Protein AF-A0A965BZ27-F1 (afdb_monomer_lite)

Structure (mmCIF, N/CA/C/O backbone):
data_AF-A0A965BZ27-F1
#
_entry.id   AF-A0A965BZ27-F1
#
loop_
_atom_site.group_PDB
_atom_site.id
_atom_site.type_symbol
_atom_site.label_atom_id
_atom_site.label_alt_id
_atom_site.label_comp_id
_atom_site.label_asym_id
_atom_site.label_entity_id
_atom_site.label_seq_id
_atom_site.pdbx_PDB_ins_code
_atom_site.Cartn_x
_atom_site.Cartn_y
_atom_site.Cartn_z
_atom_site.occupancy
_atom_site.B_iso_or_equiv
_atom_site.auth_seq_id
_atom_site.auth_comp_id
_atom_site.auth_asym_id
_atom_site.auth_atom_id
_atom_site.pdbx_PDB_model_num
ATOM 1 N N . MET A 1 1 ? 39.947 16.117 38.048 1.00 47.25 1 MET A N 1
ATOM 2 C CA . MET A 1 1 ? 40.265 14.700 38.347 1.00 47.25 1 MET A CA 1
ATOM 3 C C . MET A 1 1 ? 40.239 13.875 37.065 1.00 47.25 1 MET A C 1
ATOM 5 O O . MET A 1 1 ? 39.193 13.762 36.440 1.00 47.25 1 MET A O 1
ATOM 9 N N . ARG A 1 2 ? 41.393 13.345 36.641 1.00 55.22 2 ARG A N 1
ATOM 10 C CA . ARG A 1 2 ? 41.559 12.578 35.395 1.00 55.22 2 ARG A CA 1
ATOM 11 C C . ARG A 1 2 ? 41.317 11.095 35.692 1.00 55.22 2 ARG A C 1
ATOM 13 O O . ARG A 1 2 ? 42.149 10.446 36.318 1.00 55.22 2 ARG A O 1
ATOM 20 N N . TRP A 1 3 ? 40.153 10.579 35.313 1.00 55.44 3 TRP A N 1
ATOM 21 C CA . TRP A 1 3 ? 39.796 9.175 35.529 1.00 55.44 3 TRP A CA 1
ATOM 22 C C . TRP A 1 3 ? 40.662 8.262 34.649 1.00 55.44 3 TRP A C 1
ATOM 24 O O . TRP A 1 3 ? 40.873 8.550 33.472 1.00 55.44 3 TRP A O 1
ATOM 34 N N . ASN A 1 4 ? 41.191 7.167 35.209 1.00 74.81 4 ASN A N 1
ATOM 35 C CA . ASN A 1 4 ? 42.038 6.250 34.443 1.00 74.81 4 ASN A CA 1
ATOM 36 C C . ASN A 1 4 ? 41.208 5.354 33.498 1.00 74.81 4 ASN A C 1
ATOM 38 O O . ASN A 1 4 ? 40.025 5.090 33.717 1.00 74.81 4 ASN A O 1
ATOM 42 N N . CYS A 1 5 ? 41.870 4.817 32.472 1.00 61.00 5 CYS A N 1
ATOM 43 C CA . CYS A 1 5 ? 41.274 3.966 31.436 1.00 61.00 5 CYS A CA 1
ATOM 44 C C . CYS A 1 5 ? 40.574 2.696 31.990 1.00 61.00 5 CYS A C 1
ATOM 46 O O . CYS A 1 5 ? 39.606 2.205 31.413 1.00 61.00 5 CYS A O 1
ATOM 48 N N . ARG A 1 6 ? 41.012 2.159 33.141 1.00 62.69 6 ARG A N 1
ATOM 49 C CA . ARG A 1 6 ? 40.349 1.027 33.824 1.00 62.69 6 ARG A CA 1
ATOM 50 C C . ARG A 1 6 ? 39.062 1.448 34.533 1.00 62.69 6 ARG A C 1
ATOM 52 O O . ARG A 1 6 ? 38.108 0.675 34.542 1.00 62.69 6 ARG A O 1
ATOM 59 N N . ALA A 1 7 ? 39.026 2.650 35.100 1.00 66.69 7 ALA A N 1
ATOM 60 C CA . ALA A 1 7 ? 37.828 3.220 35.698 1.00 66.69 7 ALA A CA 1
ATOM 61 C C . ALA A 1 7 ? 36.786 3.552 34.615 1.00 66.69 7 ALA A C 1
ATOM 63 O O . ALA A 1 7 ? 35.609 3.261 34.802 1.00 66.69 7 ALA A O 1
ATOM 64 N N . TRP A 1 8 ? 37.238 4.005 33.438 1.00 59.31 8 TRP A N 1
ATOM 65 C CA . TRP A 1 8 ? 36.403 4.131 32.238 1.00 59.31 8 TRP A CA 1
ATOM 66 C C . TRP A 1 8 ? 35.851 2.768 31.778 1.00 59.31 8 TRP A C 1
ATOM 68 O O . TRP A 1 8 ? 34.641 2.616 31.661 1.00 59.31 8 TRP A O 1
ATOM 78 N N . ARG A 1 9 ? 36.689 1.723 31.650 1.00 63.75 9 ARG A N 1
ATOM 79 C CA . ARG A 1 9 ? 36.235 0.358 31.290 1.00 63.75 9 ARG A CA 1
ATOM 80 C C . ARG A 1 9 ? 35.230 -0.255 32.279 1.00 63.75 9 ARG A C 1
ATOM 82 O O . ARG A 1 9 ? 34.293 -0.922 31.850 1.00 63.75 9 ARG A O 1
ATOM 89 N N . LYS A 1 10 ? 35.396 -0.052 33.593 1.00 64.88 10 LYS A N 1
ATOM 90 C CA . LYS A 1 10 ? 34.427 -0.525 34.607 1.00 64.88 10 LYS A CA 1
ATOM 91 C C . LYS A 1 10 ? 33.110 0.255 34.563 1.00 64.88 10 LYS A C 1
ATOM 93 O O . LYS A 1 10 ? 32.058 -0.356 34.728 1.00 64.88 10 LYS A O 1
ATOM 98 N N . ALA A 1 11 ? 33.164 1.568 34.335 1.00 62.34 11 ALA A N 1
ATOM 99 C CA . ALA A 1 11 ? 31.970 2.395 34.170 1.00 62.34 11 ALA A CA 1
ATOM 100 C C . ALA A 1 11 ? 31.199 2.034 32.886 1.00 62.34 11 ALA A C 1
ATOM 102 O O . ALA A 1 11 ? 29.979 1.909 32.930 1.00 62.34 11 ALA A O 1
ATOM 103 N N . HIS A 1 12 ? 31.901 1.749 31.783 1.00 58.41 12 HIS A N 1
ATOM 104 C CA . HIS A 1 12 ? 31.301 1.271 30.528 1.00 58.41 12 HIS A CA 1
ATOM 105 C C . HIS A 1 12 ? 30.658 -0.116 30.660 1.00 58.41 12 HIS A C 1
ATOM 107 O O . HIS A 1 12 ? 29.517 -0.293 30.247 1.00 58.41 12 HIS A O 1
ATOM 113 N N . ARG A 1 13 ? 31.293 -1.067 31.361 1.00 59.19 13 ARG A N 1
ATOM 114 C CA . ARG A 1 13 ? 30.691 -2.390 31.640 1.00 59.19 13 ARG A CA 1
ATOM 115 C C . ARG A 1 13 ? 29.405 -2.312 32.482 1.00 59.19 13 ARG A C 1
ATOM 117 O O . ARG A 1 13 ? 28.585 -3.228 32.471 1.00 59.19 13 ARG A O 1
ATOM 124 N N . ARG A 1 14 ? 29.223 -1.232 33.249 1.00 55.50 14 ARG A N 1
ATOM 125 C CA . ARG A 1 14 ? 27.988 -0.963 34.003 1.00 55.50 14 ARG A CA 1
ATOM 126 C C . ARG A 1 14 ? 26.884 -0.368 33.117 1.00 55.50 14 ARG A C 1
ATOM 128 O O . ARG A 1 14 ? 25.718 -0.575 33.430 1.00 55.50 14 ARG A O 1
ATOM 135 N N . TYR A 1 15 ? 27.241 0.304 32.021 1.00 53.78 15 TYR A N 1
ATOM 136 C CA . TYR A 1 15 ? 26.299 0.851 31.038 1.00 53.78 15 TYR A CA 1
ATOM 137 C C . TYR A 1 15 ? 25.829 -0.192 30.004 1.00 53.78 15 TYR A C 1
ATOM 139 O O . TYR A 1 15 ? 24.709 -0.107 29.520 1.00 53.78 15 TYR A O 1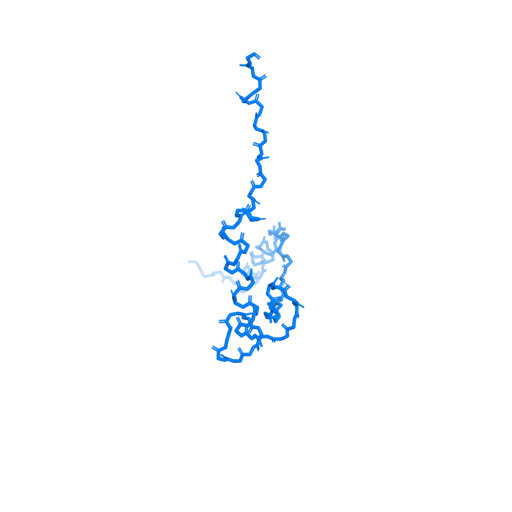
ATOM 147 N N . GLU A 1 16 ? 26.596 -1.264 29.765 1.00 55.12 16 GLU A N 1
ATOM 148 C CA . GLU A 1 16 ? 26.172 -2.442 28.970 1.00 55.12 16 GLU A CA 1
ATOM 149 C C . GLU A 1 16 ? 25.050 -3.277 29.626 1.00 55.12 16 GLU A C 1
ATOM 151 O O . GLU A 1 16 ? 24.673 -4.335 29.124 1.00 55.12 16 GLU A O 1
ATOM 156 N N . ARG A 1 17 ? 24.502 -2.836 30.767 1.00 59.75 17 ARG A N 1
ATOM 157 C CA . ARG A 1 17 ? 23.405 -3.518 31.464 1.00 59.75 17 ARG A CA 1
ATOM 158 C C . ARG A 1 17 ? 22.163 -2.640 31.618 1.00 59.75 17 ARG A C 1
ATOM 160 O O . ARG A 1 17 ? 21.530 -2.649 32.667 1.00 59.75 17 ARG A O 1
ATOM 167 N N . CYS A 1 18 ? 21.769 -1.958 30.549 1.00 45.84 18 CYS A N 1
ATOM 168 C CA . CYS A 1 18 ? 20.347 -1.840 30.241 1.00 45.84 18 CYS A CA 1
ATOM 169 C C . CYS A 1 18 ? 19.972 -3.044 29.366 1.00 45.84 18 CYS A C 1
ATOM 171 O O . CYS A 1 18 ? 20.370 -3.124 28.209 1.00 45.84 18 CYS A O 1
ATOM 173 N N . ARG A 1 19 ? 19.219 -4.002 29.922 1.00 60.16 19 ARG A N 1
ATOM 174 C CA . ARG A 1 19 ? 18.433 -4.954 29.122 1.00 60.16 19 ARG A CA 1
ATOM 175 C C . ARG A 1 19 ? 17.374 -4.135 28.384 1.00 60.16 19 ARG A C 1
ATOM 177 O O . ARG A 1 19 ? 16.282 -3.937 28.901 1.00 60.16 19 ARG A O 1
ATOM 184 N N . VAL A 1 20 ? 17.716 -3.631 27.210 1.00 52.31 20 VAL A N 1
ATOM 185 C CA . VAL A 1 20 ? 16.731 -3.191 26.228 1.00 52.31 20 VAL A CA 1
ATOM 186 C C . VAL A 1 20 ? 16.589 -4.367 25.286 1.00 52.31 20 VAL A C 1
ATOM 188 O O . VAL A 1 20 ? 17.531 -4.751 24.599 1.00 52.31 20 VAL A O 1
ATOM 191 N N . THR A 1 21 ? 15.441 -5.021 25.333 1.00 52.25 21 THR A N 1
ATOM 192 C CA . THR A 1 21 ? 15.023 -5.984 24.321 1.00 52.25 21 THR A CA 1
ATOM 193 C C . THR A 1 21 ? 14.757 -5.231 23.019 1.00 52.25 21 THR A C 1
ATOM 195 O O . THR A 1 21 ? 13.609 -5.088 22.617 1.00 52.25 21 THR A O 1
ATOM 198 N N . ASP A 1 22 ? 15.798 -4.706 22.380 1.00 54.34 22 ASP A N 1
ATOM 199 C CA . ASP A 1 22 ? 15.711 -4.203 21.016 1.00 54.34 22 ASP A CA 1
ATOM 200 C C . ASP A 1 22 ? 16.308 -5.277 20.112 1.00 54.34 22 ASP A C 1
ATOM 202 O O . ASP A 1 22 ? 17.518 -5.464 19.993 1.00 54.34 22 ASP A O 1
ATOM 206 N N . THR A 1 23 ? 15.419 -6.109 19.578 1.00 56.78 23 THR A N 1
ATOM 207 C CA . THR A 1 23 ? 15.764 -6.963 18.449 1.00 56.78 23 THR A CA 1
ATOM 208 C C . THR A 1 23 ? 16.030 -6.023 17.288 1.00 56.78 23 THR A C 1
ATOM 210 O O . THR A 1 23 ? 15.072 -5.500 16.724 1.00 56.78 23 THR A O 1
ATOM 213 N N . GLU A 1 24 ? 17.301 -5.823 16.937 1.00 60.25 24 GLU A N 1
ATOM 214 C CA . GLU A 1 24 ? 17.711 -5.091 15.740 1.00 60.25 24 GLU A CA 1
ATOM 215 C C . GLU A 1 24 ? 17.077 -5.738 14.497 1.00 60.25 24 GLU A C 1
ATOM 217 O O . GLU A 1 24 ? 17.593 -6.671 13.873 1.00 60.25 24 GLU A O 1
ATOM 222 N N . LYS A 1 25 ? 15.866 -5.291 14.171 1.00 57.31 25 LYS A N 1
ATOM 223 C CA . LYS A 1 25 ? 15.052 -5.843 13.099 1.00 57.31 25 LYS A CA 1
ATOM 224 C C . LYS A 1 25 ? 15.574 -5.244 11.804 1.00 57.31 25 LYS A C 1
ATOM 226 O O . LYS A 1 25 ? 15.206 -4.133 11.436 1.00 57.31 25 LYS A O 1
ATOM 231 N N . GLN A 1 26 ? 16.444 -5.989 11.120 1.00 63.53 26 GLN A N 1
ATOM 232 C CA . GLN A 1 26 ? 16.968 -5.608 9.806 1.00 63.53 26 GLN A CA 1
ATOM 233 C C . GLN A 1 26 ? 15.846 -5.078 8.892 1.00 63.53 26 GLN A C 1
ATOM 235 O O . GLN A 1 26 ? 14.753 -5.666 8.867 1.00 63.53 26 GLN A O 1
ATOM 240 N N . PRO A 1 27 ? 16.096 -4.017 8.100 1.00 66.69 27 PRO A N 1
ATOM 241 C CA . PRO A 1 27 ? 15.079 -3.453 7.227 1.00 66.69 27 PRO A CA 1
ATOM 242 C C . PRO A 1 27 ? 14.683 -4.492 6.175 1.00 66.69 27 PRO A C 1
ATOM 244 O O . PRO A 1 27 ? 15.454 -4.856 5.283 1.00 66.69 27 PRO A O 1
ATOM 247 N N . ARG A 1 28 ? 13.458 -5.011 6.288 1.00 78.00 28 ARG A N 1
ATOM 248 C CA . ARG A 1 28 ? 12.885 -5.914 5.287 1.00 78.00 28 ARG A CA 1
ATOM 249 C C . ARG A 1 28 ? 12.782 -5.148 3.967 1.00 78.00 28 ARG A C 1
ATOM 251 O O . ARG A 1 28 ? 12.248 -4.041 3.941 1.00 78.00 28 ARG A O 1
ATOM 258 N N . ARG A 1 29 ? 13.260 -5.742 2.866 1.00 79.00 29 ARG A N 1
ATOM 259 C CA . ARG A 1 29 ? 13.070 -5.169 1.522 1.00 79.00 29 ARG A CA 1
ATOM 260 C C . ARG A 1 29 ? 11.570 -4.910 1.297 1.0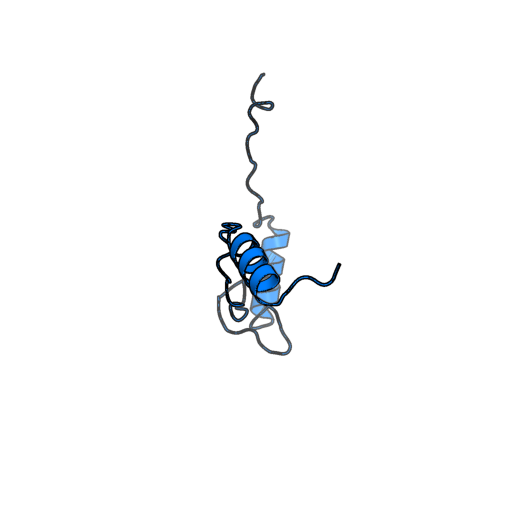0 79.00 29 ARG A C 1
ATOM 262 O O . ARG A 1 29 ? 10.784 -5.828 1.551 1.00 79.00 29 ARG A O 1
ATOM 269 N N . PRO A 1 30 ? 11.172 -3.712 0.830 1.00 86.81 30 PRO A N 1
ATOM 270 C CA . PRO A 1 30 ? 9.764 -3.380 0.668 1.00 86.81 30 PRO A CA 1
ATOM 271 C C . PRO A 1 30 ? 9.128 -4.305 -0.372 1.00 86.81 30 PRO A C 1
ATOM 273 O O . PRO A 1 30 ? 9.718 -4.583 -1.418 1.00 86.81 30 PRO A O 1
ATOM 276 N N . ARG A 1 31 ? 7.932 -4.806 -0.063 1.00 95.19 31 ARG A N 1
ATOM 277 C CA . ARG A 1 31 ? 7.105 -5.626 -0.955 1.00 95.19 31 ARG A CA 1
ATOM 278 C C . ARG A 1 31 ? 5.818 -4.876 -1.268 1.00 95.19 31 ARG A C 1
ATOM 280 O O . ARG A 1 31 ? 5.381 -4.055 -0.469 1.00 95.19 31 ARG A O 1
ATOM 287 N N . CYS A 1 32 ? 5.208 -5.173 -2.411 1.00 96.62 32 CYS A N 1
ATOM 288 C CA . CYS A 1 32 ? 3.919 -4.601 -2.774 1.00 96.62 32 CYS A CA 1
ATOM 289 C C . CYS A 1 32 ? 2.864 -4.976 -1.712 1.00 96.62 32 CYS A C 1
ATOM 291 O O . CYS A 1 32 ? 2.668 -6.171 -1.482 1.00 96.62 32 CYS A O 1
ATOM 293 N N . PRO A 1 33 ? 2.150 -4.008 -1.111 1.00 94.69 33 PRO A N 1
ATOM 294 C CA . PRO A 1 33 ? 1.182 -4.285 -0.042 1.00 94.69 33 PRO A CA 1
ATOM 295 C C . PRO A 1 33 ? -0.063 -5.036 -0.539 1.00 94.69 33 PRO A C 1
ATOM 297 O O . PRO A 1 33 ? -0.758 -5.681 0.237 1.00 94.69 33 PRO A O 1
ATOM 300 N N . VAL A 1 34 ? -0.328 -5.000 -1.848 1.00 96.69 34 VAL A N 1
ATOM 301 C CA . VAL A 1 34 ? -1.505 -5.641 -2.450 1.00 96.69 34 VAL A CA 1
ATOM 302 C C . VAL A 1 34 ? -1.254 -7.106 -2.810 1.00 96.69 34 VAL A C 1
ATOM 304 O O . VAL A 1 34 ? -2.158 -7.923 -2.670 1.00 96.69 34 VAL A O 1
ATOM 307 N N . CYS A 1 35 ? -0.054 -7.451 -3.293 1.00 96.50 35 CYS A N 1
ATOM 308 C CA . CYS A 1 35 ? 0.233 -8.793 -3.828 1.00 96.50 35 CYS A CA 1
ATOM 309 C C . CYS A 1 35 ? 1.584 -9.403 -3.415 1.00 96.50 35 CYS A C 1
ATOM 311 O O . CYS A 1 35 ? 1.917 -10.497 -3.860 1.00 96.50 35 CYS A O 1
ATOM 313 N N . GLY A 1 36 ? 2.410 -8.706 -2.631 1.00 94.94 36 GLY A N 1
ATOM 314 C CA . GLY A 1 36 ? 3.685 -9.219 -2.111 1.00 94.94 36 GLY A CA 1
ATOM 315 C C . GLY A 1 36 ? 4.859 -9.269 -3.101 1.00 94.94 36 GLY A C 1
ATOM 316 O O . GLY A 1 36 ? 5.986 -9.566 -2.699 1.00 94.94 36 GLY A O 1
ATOM 317 N N . ARG A 1 37 ? 4.654 -8.952 -4.385 1.00 95.31 37 ARG A N 1
ATOM 318 C CA . ARG A 1 37 ? 5.738 -8.895 -5.387 1.00 95.31 37 ARG A CA 1
ATOM 319 C C . ARG A 1 37 ? 6.708 -7.738 -5.133 1.00 95.31 37 ARG A C 1
ATOM 321 O O . ARG A 1 37 ? 6.409 -6.814 -4.377 1.00 95.31 37 ARG A O 1
ATOM 328 N N . ALA A 1 38 ? 7.880 -7.793 -5.764 1.00 95.19 38 ALA A N 1
ATOM 329 C CA . ALA A 1 38 ? 8.845 -6.699 -5.714 1.00 95.19 38 ALA A CA 1
ATOM 330 C C . ALA A 1 38 ? 8.231 -5.412 -6.311 1.00 95.19 38 ALA A C 1
ATOM 332 O O . ALA A 1 38 ? 7.605 -5.491 -7.372 1.00 95.19 38 ALA A O 1
ATOM 333 N N . PRO A 1 39 ? 8.370 -4.246 -5.653 1.00 95.88 39 PRO A N 1
ATOM 334 C CA . PRO A 1 39 ? 7.918 -2.977 -6.207 1.00 95.88 39 PRO A CA 1
ATOM 335 C C . PRO A 1 39 ? 8.6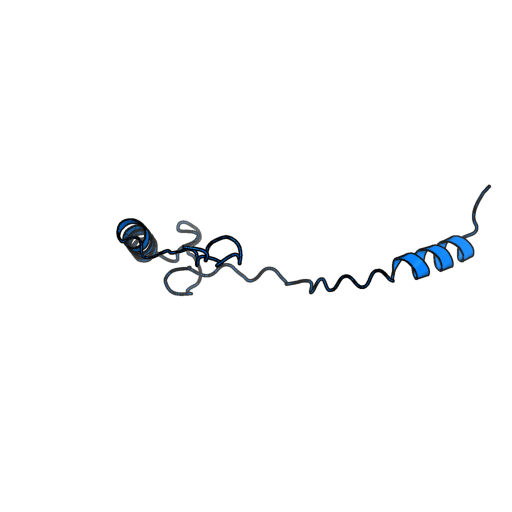77 -2.624 -7.489 1.00 95.88 39 PRO A C 1
ATOM 337 O O . PRO A 1 39 ? 9.894 -2.823 -7.557 1.00 95.88 39 PRO A O 1
ATOM 340 N N . ALA A 1 40 ? 7.978 -2.057 -8.472 1.00 94.06 40 ALA A N 1
ATOM 341 C CA . ALA A 1 40 ? 8.634 -1.490 -9.646 1.00 94.06 40 ALA A CA 1
ATOM 342 C C . ALA A 1 40 ? 9.276 -0.143 -9.256 1.00 94.06 40 ALA A C 1
ATOM 344 O O . ALA A 1 40 ? 8.716 0.547 -8.403 1.00 94.06 40 ALA A O 1
ATOM 345 N N . PRO A 1 41 ? 10.452 0.237 -9.793 1.00 91.88 41 PRO A N 1
ATOM 346 C CA . PRO A 1 41 ? 11.171 1.448 -9.377 1.00 91.88 41 PRO A CA 1
ATOM 347 C C . PRO A 1 41 ? 10.364 2.746 -9.504 1.00 91.88 41 PRO A C 1
ATOM 349 O O . PRO A 1 41 ? 10.501 3.627 -8.662 1.00 91.88 41 PRO A O 1
ATOM 352 N N . ASP A 1 42 ? 9.519 2.824 -10.525 1.00 94.12 42 ASP A N 1
ATOM 353 C CA . ASP A 1 42 ? 8.648 3.943 -10.886 1.00 94.12 42 ASP A CA 1
ATOM 354 C C . ASP A 1 42 ? 7.273 3.893 -10.197 1.00 94.12 42 ASP A C 1
ATOM 356 O O . ASP A 1 42 ? 6.642 4.926 -10.006 1.00 94.12 42 ASP A O 1
ATOM 360 N N . GLN A 1 43 ? 6.822 2.704 -9.781 1.00 92.88 43 GLN A N 1
ATOM 361 C CA . GLN A 1 43 ? 5.508 2.491 -9.155 1.00 92.88 43 GLN A CA 1
ATOM 362 C C . GLN A 1 43 ? 5.575 2.246 -7.644 1.00 92.88 43 GLN A C 1
ATOM 364 O O . GLN A 1 43 ? 4.578 1.823 -7.053 1.00 92.88 43 GLN A O 1
ATOM 369 N N . ARG A 1 44 ? 6.732 2.458 -6.997 1.00 93.00 44 ARG A N 1
ATOM 370 C CA . ARG A 1 44 ? 6.895 2.225 -5.549 1.00 93.00 44 ARG A CA 1
ATOM 371 C C . ARG A 1 44 ? 5.814 2.991 -4.772 1.00 93.00 44 ARG A C 1
ATOM 373 O O . ARG A 1 44 ? 5.635 4.177 -5.030 1.00 93.00 44 ARG A O 1
ATOM 380 N N . PRO A 1 45 ? 5.107 2.348 -3.821 1.00 94.69 45 PRO A N 1
ATOM 381 C CA . PRO A 1 45 ? 5.374 1.040 -3.197 1.00 94.69 45 PRO A CA 1
ATOM 382 C C . PRO A 1 45 ? 4.790 -0.195 -3.922 1.00 94.69 45 PRO A C 1
ATOM 384 O O . PRO A 1 45 ? 4.909 -1.317 -3.426 1.00 94.69 45 PRO A O 1
ATOM 387 N N . PHE A 1 46 ? 4.159 -0.037 -5.081 1.00 97.38 46 PHE A N 1
ATOM 388 C CA . PHE A 1 46 ? 3.465 -1.101 -5.808 1.00 97.38 46 PHE A CA 1
ATOM 389 C C . PHE A 1 46 ? 4.327 -1.751 -6.898 1.00 97.38 46 PHE A C 1
ATOM 391 O O . PHE A 1 46 ? 5.376 -1.250 -7.294 1.00 97.38 46 PHE A O 1
ATOM 398 N N . CYS A 1 47 ? 3.876 -2.905 -7.397 1.00 96.94 47 CYS A N 1
ATOM 399 C CA . CYS A 1 47 ? 4.522 -3.590 -8.520 1.00 96.94 47 CYS A CA 1
ATOM 400 C C . CYS A 1 47 ? 3.930 -3.224 -9.896 1.00 96.94 47 CYS A C 1
ATOM 402 O O . CYS A 1 47 ? 4.456 -3.681 -10.902 1.00 96.94 47 CYS A O 1
ATOM 404 N N . SER A 1 48 ? 2.797 -2.507 -9.951 1.00 97.12 48 SER A N 1
ATOM 405 C CA . SER A 1 48 ? 2.099 -2.116 -11.192 1.00 97.12 48 SER A CA 1
ATOM 406 C C . SER A 1 48 ? 0.965 -1.119 -10.911 1.00 97.12 48 SER A C 1
ATOM 408 O O . SER A 1 48 ? 0.440 -1.101 -9.792 1.00 97.12 48 SER A O 1
ATOM 410 N N . ASP A 1 49 ? 0.503 -0.402 -11.943 1.00 97.06 49 ASP A N 1
ATOM 411 C CA . ASP A 1 49 ? -0.686 0.468 -11.884 1.00 97.06 49 ASP A CA 1
ATOM 412 C C . ASP A 1 49 ? -1.947 -0.269 -11.415 1.00 97.06 49 ASP A C 1
ATOM 414 O O . ASP A 1 49 ? -2.761 0.288 -10.676 1.00 97.06 49 ASP A O 1
ATOM 418 N N . ARG A 1 50 ? -2.106 -1.545 -11.794 1.00 97.25 50 ARG A N 1
ATOM 419 C CA . ARG A 1 50 ? -3.235 -2.376 -11.349 1.00 97.25 50 ARG A CA 1
ATOM 420 C C . ARG A 1 50 ? -3.274 -2.486 -9.827 1.00 97.25 50 ARG A C 1
ATOM 422 O O . ARG A 1 50 ? -4.335 -2.351 -9.231 1.00 97.25 50 ARG A O 1
ATOM 429 N N . CYS A 1 51 ? -2.129 -2.731 -9.187 1.00 98.00 51 CYS A N 1
ATOM 430 C CA . CYS A 1 51 ? -2.075 -2.833 -7.729 1.00 98.00 51 CYS A CA 1
ATOM 431 C C . CYS A 1 51 ? -2.351 -1.487 -7.051 1.00 98.00 51 CYS A C 1
ATOM 433 O O . CYS A 1 51 ? -3.027 -1.484 -6.030 1.00 98.00 5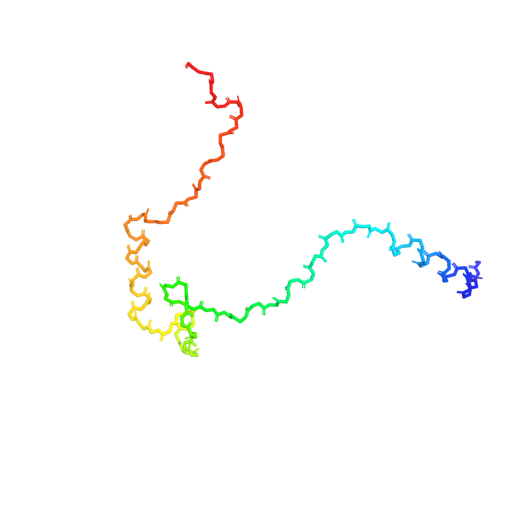1 CYS A O 1
ATOM 435 N N . ARG A 1 52 ? -1.912 -0.360 -7.630 1.00 97.25 52 ARG A N 1
ATOM 436 C CA . ARG A 1 52 ? -2.255 0.976 -7.114 1.00 97.25 52 ARG A CA 1
ATOM 437 C C . ARG A 1 52 ? -3.770 1.215 -7.127 1.00 97.25 52 ARG A C 1
ATOM 439 O O . ARG A 1 52 ? -4.324 1.687 -6.143 1.00 97.25 52 ARG A O 1
ATOM 446 N N . GLN A 1 53 ? -4.443 0.846 -8.216 1.00 97.75 53 GLN A N 1
ATOM 447 C CA . GLN A 1 53 ? -5.897 1.000 -8.342 1.00 97.75 53 GLN A CA 1
ATOM 448 C C . GLN A 1 53 ? -6.677 0.081 -7.395 1.00 97.75 53 GLN A C 1
ATOM 450 O O . GLN A 1 53 ? -7.664 0.507 -6.807 1.00 97.75 53 GLN A O 1
ATOM 455 N N . VAL A 1 54 ? -6.227 -1.165 -7.207 1.00 98.00 54 VAL A N 1
ATOM 456 C CA . VAL A 1 54 ? -6.846 -2.083 -6.234 1.00 98.00 54 VAL A CA 1
ATOM 457 C C . VAL A 1 54 ? -6.722 -1.545 -4.813 1.00 98.00 54 VAL A C 1
ATOM 459 O O . VAL A 1 54 ? -7.684 -1.627 -4.054 1.00 98.00 54 VAL A O 1
ATOM 462 N N . ASP A 1 55 ? -5.559 -0.997 -4.452 1.00 96.75 55 ASP A N 1
ATOM 463 C CA . ASP A 1 55 ? -5.375 -0.376 -3.141 1.00 96.75 55 ASP A CA 1
ATOM 464 C C . ASP A 1 55 ? -6.341 0.795 -2.952 1.00 96.75 55 ASP A C 1
ATOM 466 O O . ASP A 1 55 ? -7.076 0.821 -1.971 1.00 96.75 55 ASP A O 1
ATOM 470 N N . LEU A 1 56 ? -6.430 1.691 -3.941 1.00 96.88 56 LEU A N 1
ATOM 471 C CA . LEU A 1 56 ? -7.386 2.801 -3.935 1.00 96.88 56 LEU A CA 1
ATOM 472 C C . LEU A 1 56 ? -8.837 2.322 -3.770 1.00 96.88 56 LEU A C 1
ATOM 474 O O . LEU A 1 56 ? -9.588 2.902 -2.993 1.00 96.88 56 LEU A O 1
ATOM 478 N N . GLY A 1 57 ? -9.217 1.237 -4.449 1.00 97.62 57 GLY A N 1
ATOM 479 C CA . GLY A 1 57 ? -10.536 0.626 -4.289 1.00 97.62 57 GLY A CA 1
ATOM 480 C C . GLY A 1 57 ? -10.809 0.191 -2.847 1.00 97.62 57 GLY A C 1
ATOM 481 O O . GLY A 1 57 ? -11.879 0.477 -2.327 1.00 97.62 57 GLY A O 1
ATOM 482 N N . ARG A 1 58 ? -9.828 -0.418 -2.166 1.00 97.25 58 ARG A N 1
ATOM 483 C CA . ARG A 1 58 ? -9.962 -0.814 -0.750 1.00 97.25 58 ARG A CA 1
ATOM 484 C C . ARG A 1 58 ? -10.170 0.378 0.181 1.00 97.25 58 ARG A C 1
ATOM 486 O O . ARG A 1 58 ? -10.908 0.251 1.152 1.00 97.25 58 ARG A O 1
ATOM 493 N N . TRP A 1 59 ? -9.547 1.519 -0.115 1.00 93.06 59 TRP A N 1
ATOM 494 C CA . TRP A 1 59 ? -9.787 2.764 0.621 1.00 93.06 59 TRP A CA 1
ATOM 495 C C . TRP A 1 59 ? -11.213 3.268 0.427 1.00 93.06 59 TRP A C 1
ATOM 497 O O . TRP A 1 59 ? -11.877 3.607 1.399 1.00 93.06 59 TRP A O 1
ATOM 507 N N . MET A 1 60 ? -11.694 3.277 -0.818 1.00 96.94 60 MET A N 1
ATOM 508 C CA . MET A 1 60 ? -13.046 3.742 -1.140 1.00 96.94 60 MET A CA 1
ATOM 509 C C . MET A 1 60 ? -14.142 2.849 -0.553 1.00 96.94 60 MET A C 1
ATOM 511 O O . MET A 1 60 ? -15.232 3.333 -0.278 1.00 96.94 60 MET A O 1
ATOM 515 N N . THR A 1 61 ? -13.869 1.558 -0.366 1.00 96.75 61 THR A N 1
ATOM 516 C CA . THR A 1 61 ? -14.822 0.607 0.223 1.00 96.75 61 THR A CA 1
ATOM 517 C C . THR A 1 61 ? -14.663 0.447 1.734 1.00 96.75 61 THR A C 1
ATOM 519 O O . THR A 1 61 ? -15.169 -0.533 2.271 1.00 96.75 61 THR A O 1
ATOM 522 N N . GLU A 1 62 ? -13.893 1.317 2.400 1.00 92.38 62 GLU A N 1
ATOM 523 C CA . GLU A 1 62 ? -13.629 1.247 3.848 1.00 92.38 62 GLU A CA 1
ATOM 524 C C . GLU A 1 62 ? -13.110 -0.132 4.309 1.00 92.38 62 GLU A C 1
ATOM 526 O O . GLU A 1 62 ? -13.345 -0.582 5.426 1.00 92.38 62 GLU A O 1
ATOM 531 N N . ALA A 1 63 ? -12.362 -0.833 3.448 1.00 94.81 63 ALA A N 1
ATOM 532 C CA . ALA A 1 63 ? -11.855 -2.173 3.757 1.00 94.81 63 ALA A CA 1
ATOM 533 C C . ALA A 1 63 ? -10.682 -2.154 4.756 1.00 94.81 63 ALA A C 1
ATOM 535 O O . ALA A 1 63 ? -10.287 -3.199 5.276 1.00 94.81 63 ALA A O 1
ATOM 536 N N . TYR A 1 64 ? -10.097 -0.982 5.004 1.00 92.62 64 TYR A N 1
ATOM 537 C CA . TYR A 1 64 ? -9.065 -0.780 6.013 1.00 92.62 64 TYR A CA 1
ATOM 538 C C . TYR A 1 64 ? -9.705 -0.285 7.313 1.00 92.62 64 TYR A C 1
ATOM 540 O O . TYR A 1 64 ? -10.204 0.834 7.367 1.00 92.62 64 TYR A O 1
ATOM 548 N N . ALA A 1 65 ? -9.645 -1.104 8.364 1.00 90.44 65 ALA A N 1
ATOM 549 C CA . ALA A 1 65 ? -10.158 -0.775 9.692 1.00 90.44 65 ALA A CA 1
ATOM 550 C C . ALA A 1 65 ? -9.050 -0.876 10.748 1.00 90.44 65 ALA A C 1
ATOM 552 O O . ALA A 1 65 ? -8.227 -1.796 10.717 1.00 90.44 65 ALA A O 1
ATOM 553 N N . ILE A 1 66 ? -9.042 0.066 11.694 1.00 89.12 66 ILE A N 1
ATOM 554 C CA . ILE A 1 66 ? -8.201 -0.004 12.892 1.00 89.12 66 ILE A CA 1
ATOM 555 C C . ILE A 1 66 ? -9.036 -0.692 13.976 1.00 89.12 66 ILE A C 1
ATOM 557 O O . ILE A 1 66 ? -10.138 -0.223 14.259 1.00 89.12 66 ILE A O 1
ATOM 561 N N . PRO A 1 67 ? -8.568 -1.804 14.566 1.00 88.25 67 PRO A N 1
ATOM 562 C CA . PRO A 1 67 ? -9.322 -2.479 15.613 1.00 88.25 67 PRO A CA 1
ATOM 563 C C . PRO A 1 67 ? -9.483 -1.557 16.826 1.00 88.25 67 PRO A C 1
ATOM 565 O O . PRO A 1 67 ? -8.509 -0.953 17.279 1.00 88.25 67 PRO A O 1
ATOM 568 N N . ALA A 1 68 ? -10.700 -1.473 17.362 1.00 86.75 68 ALA A N 1
ATOM 569 C CA . ALA A 1 68 ? -10.952 -0.764 18.608 1.00 86.75 68 ALA A CA 1
ATOM 570 C C . ALA A 1 68 ? -10.369 -1.557 19.786 1.00 86.75 68 ALA A C 1
ATOM 572 O O . ALA A 1 68 ? -10.570 -2.769 19.902 1.00 86.75 68 ALA A O 1
ATOM 573 N N . THR A 1 69 ? -9.646 -0.872 20.667 1.00 85.00 69 THR A N 1
ATOM 574 C CA . THR A 1 69 ? -9.278 -1.411 21.975 1.00 85.00 69 THR A CA 1
ATOM 575 C C . THR A 1 69 ? -10.375 -1.021 22.949 1.00 85.00 69 THR A C 1
ATOM 577 O O . THR A 1 69 ? -10.487 0.157 23.265 1.00 85.00 69 THR A O 1
ATOM 580 N N . VAL A 1 70 ? -11.174 -1.981 23.412 1.00 80.56 70 VAL A N 1
ATOM 581 C CA . VAL A 1 70 ? -12.126 -1.728 24.501 1.00 80.56 70 VAL A CA 1
ATOM 582 C C . VAL A 1 70 ? -11.328 -1.338 25.737 1.00 80.56 70 VAL A C 1
ATOM 584 O O . VAL A 1 70 ? -10.573 -2.158 26.271 1.00 80.56 70 VAL A O 1
ATOM 587 N N . THR A 1 71 ? -11.443 -0.082 26.159 1.00 76.88 71 THR A N 1
ATOM 588 C CA . THR A 1 71 ? -10.947 0.317 27.473 1.00 76.88 71 THR A CA 1
ATOM 589 C C . THR A 1 71 ? -12.023 -0.009 28.512 1.00 76.88 71 THR A C 1
ATOM 591 O O . THR A 1 71 ? -13.211 0.078 28.209 1.00 76.88 71 THR A O 1
ATOM 594 N N . PRO A 1 72 ? -11.651 -0.434 29.731 1.00 69.44 72 PRO A N 1
ATOM 595 C CA . PRO A 1 72 ? -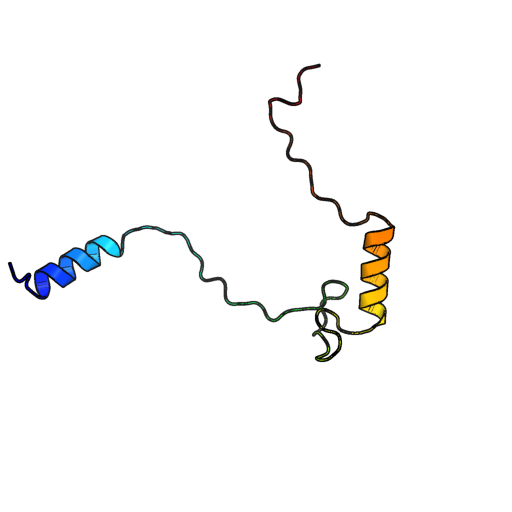12.623 -0.829 30.755 1.00 69.44 72 PRO A CA 1
ATOM 596 C C . PRO A 1 72 ? -13.564 0.311 31.195 1.00 69.44 72 PRO A C 1
ATOM 598 O O . PRO A 1 72 ? -14.539 0.042 31.883 1.00 69.44 72 PRO A O 1
ATOM 601 N N . GLU A 1 73 ? -13.293 1.556 30.792 1.00 68.69 73 GLU A N 1
ATOM 602 C CA . GLU A 1 73 ? -14.122 2.741 31.059 1.00 68.69 73 GLU A CA 1
ATOM 603 C C . GLU A 1 73 ? -15.305 2.899 30.078 1.00 68.69 73 GLU A C 1
ATOM 605 O O . GLU A 1 73 ? -16.189 3.710 30.316 1.00 68.69 73 GLU A O 1
ATOM 610 N N . GLU A 1 74 ? -15.352 2.129 28.982 1.00 65.25 74 GLU A N 1
ATOM 611 C CA . GLU A 1 74 ? -16.359 2.274 27.911 1.00 65.25 74 GLU A CA 1
ATOM 612 C C . GLU A 1 74 ? -17.522 1.260 28.007 1.00 65.25 74 GLU A C 1
ATOM 614 O O . GLU A 1 74 ? -18.368 1.217 27.115 1.00 65.25 74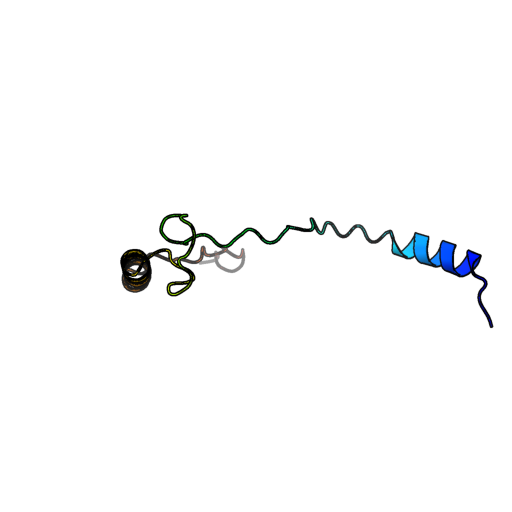 GLU A O 1
ATOM 619 N N . THR A 1 75 ? -17.582 0.427 29.057 1.00 62.19 75 THR A N 1
ATOM 620 C CA . THR A 1 75 ? -18.554 -0.687 29.179 1.00 62.19 75 THR A CA 1
ATOM 621 C C . THR A 1 75 ? -19.601 -0.554 30.298 1.00 62.19 75 THR A C 1
ATOM 623 O O . THR A 1 75 ? -20.213 -1.558 30.656 1.00 62.19 75 THR A O 1
ATOM 626 N N . GLU A 1 76 ? -19.842 0.638 30.848 1.00 61.50 76 GLU A N 1
ATOM 627 C CA . GLU A 1 76 ? -20.947 0.892 31.796 1.00 61.50 76 GLU A CA 1
ATOM 628 C C . GLU A 1 76 ? -22.052 1.750 31.146 1.00 61.50 76 GLU A C 1
ATOM 630 O O . GLU A 1 76 ? -21.994 2.976 31.199 1.00 61.50 76 GLU A O 1
ATOM 635 N N . ASP A 1 77 ? -23.050 1.092 30.544 1.00 56.16 77 ASP A N 1
ATOM 636 C CA . ASP A 1 77 ? -24.446 1.565 30.417 1.00 56.16 77 ASP A CA 1
ATOM 637 C C . ASP A 1 77 ? -25.398 0.353 30.449 1.00 56.16 77 ASP A C 1
ATOM 639 O O . ASP A 1 77 ? -25.156 -0.610 29.677 1.00 56.16 77 ASP A O 1
#

pLDDT: mean 78.73, std 17.54, range [45.84, 98.0]

Foldseek 3Di:
DDDDPVSVVVVVVVVVPPPDPDPVDPDDQQAAPQPRHHPDPVRPPHNDPVSVVVVVVCVVVVVDDDDDDDDPVPPDD

Secondary structure (DSSP, 8-state):
----HHHHHHHHHHHTT----------PPP--TTT-PPPPTTTTT-SSHHHHHHHHHHHHTT---PPP---TTS---

Sequence (77 aa):
MRWNCRAWRKAHRRYERCRVTDTEKQPRRPRCPVCGRAPAPDQRPFCSDRCRQVDLGRWMTEAYAIPATVTPEETED

Radius of gyration: 24.86 Å; chains: 1; bounding box: 66×24×50 Å